Protein AF-A0A2M9MAT4-F1 (afdb_monomer_lite)

pLDDT: mean 70.58, std 19.76, range [28.08, 92.56]

Secondary structure (DSSP, 8-state):
-EEEEHHHHHHHHHTSSS---SEEETTEEEE---TTHHHHSHHHHHTTTTTEEE--S------TT--TTSSSS------TT-STTSS--TTHHHHHHHHHHHHH-PPPEEPSSSSSEE-TTTEEEEEE--SSTTS--EEEEEEGGGSTTTTTS-----------

Radius of gyration: 21.12 Å; chains: 1; bounding box: 50×42×73 Å

Foldseek 3Di:
DKKAFPQLVVLLCVVVPQPDFPADDVGMTHAAADQCLCVVCVVLCLQCVVGMDDDRDPPPDPRVVVDPDDDPDDPPCPDPPVPDPRRDDSCVSVSSQVSCCVPPRHTFDQAPQDRHTHDPVQWDWDWADDPDPPDDTDTGIHGPCRDPVNPPDPDPDDDDDDDD

Structure (mmCIF, N/CA/C/O backbone):
data_AF-A0A2M9MAT4-F1
#
_entry.id   AF-A0A2M9MAT4-F1
#
loop_
_atom_site.group_PDB
_atom_site.id
_atom_site.type_symbol
_atom_site.label_atom_id
_atom_site.label_alt_id
_atom_site.label_comp_id
_atom_site.label_asym_id
_atom_site.label_entity_id
_atom_site.label_seq_id
_atom_site.pdbx_PDB_ins_code
_atom_site.Cartn_x
_atom_site.Cartn_y
_atom_site.Cartn_z
_atom_site.occupancy
_atom_site.B_iso_or_equiv
_atom_site.auth_seq_id
_atom_site.auth_comp_id
_atom_site.auth_asym_id
_atom_site.auth_atom_id
_atom_site.pdbx_PDB_model_num
ATOM 1 N N . MET A 1 1 ? -4.628 -9.342 9.290 1.00 80.56 1 MET A N 1
ATOM 2 C CA . MET A 1 1 ? -4.736 -8.029 9.959 1.00 80.56 1 MET A CA 1
ATOM 3 C C . MET A 1 1 ? -3.640 -7.124 9.430 1.00 80.56 1 MET A C 1
ATOM 5 O O . MET A 1 1 ? -2.573 -7.628 9.101 1.00 80.56 1 MET A O 1
ATOM 9 N N . VAL A 1 2 ? -3.905 -5.828 9.325 1.00 84.38 2 VAL A N 1
ATOM 10 C CA . VAL A 1 2 ? -2.958 -4.805 8.871 1.00 84.38 2 VAL A CA 1
ATOM 11 C C . VAL A 1 2 ? -2.636 -3.902 10.045 1.00 84.38 2 VAL A C 1
ATOM 13 O O . VAL A 1 2 ? -3.549 -3.437 10.714 1.00 84.38 2 VAL A O 1
ATOM 16 N N . GLN A 1 3 ? -1.357 -3.671 10.284 1.00 87.94 3 GLN A N 1
ATOM 17 C CA . GLN A 1 3 ? -0.840 -2.723 11.257 1.00 87.94 3 GLN A CA 1
ATOM 18 C C . GLN A 1 3 ? -0.298 -1.499 10.517 1.00 87.94 3 GLN A C 1
ATOM 20 O O . GLN A 1 3 ? 0.415 -1.654 9.520 1.00 87.94 3 GLN A O 1
ATOM 25 N N . VAL A 1 4 ? -0.629 -0.308 11.008 1.00 89.31 4 VAL A N 1
ATOM 26 C CA . VAL A 1 4 ? -0.294 0.976 10.381 1.00 89.31 4 VAL A CA 1
ATOM 27 C C . VAL A 1 4 ? 0.040 2.009 11.464 1.00 89.31 4 VAL A C 1
ATOM 29 O O . VAL A 1 4 ? -0.542 1.961 12.547 1.00 89.31 4 VAL A O 1
ATOM 32 N N . GLU A 1 5 ? 0.963 2.932 11.183 1.00 90.69 5 GLU A N 1
ATOM 33 C CA . GLU A 1 5 ? 1.253 4.083 12.056 1.00 90.69 5 GLU A CA 1
ATOM 34 C C . GLU A 1 5 ? 0.018 4.985 12.235 1.00 90.69 5 GLU A C 1
ATOM 36 O O . GLU A 1 5 ? -0.850 5.054 11.357 1.00 90.69 5 GLU A O 1
ATOM 41 N N . ASP A 1 6 ? -0.066 5.661 13.385 1.00 88.50 6 ASP A N 1
ATOM 42 C CA . ASP A 1 6 ? -1.252 6.432 13.779 1.00 88.50 6 ASP A CA 1
ATOM 43 C C . ASP A 1 6 ? -1.620 7.536 12.785 1.00 88.50 6 ASP A C 1
ATOM 45 O O . ASP A 1 6 ? -2.795 7.688 12.472 1.00 88.50 6 ASP A O 1
ATOM 49 N N . ASP A 1 7 ? -0.655 8.268 12.236 1.00 91.69 7 ASP A N 1
ATOM 50 C CA . ASP A 1 7 ? -0.930 9.391 11.335 1.00 91.69 7 ASP A CA 1
ATOM 51 C C . ASP A 1 7 ? -1.481 8.935 9.973 1.00 91.69 7 ASP A C 1
ATOM 53 O O . ASP A 1 7 ? -2.437 9.515 9.455 1.00 91.69 7 ASP A O 1
ATOM 57 N N . ILE A 1 8 ? -0.950 7.840 9.421 1.00 89.88 8 ILE A N 1
ATOM 58 C CA . ILE A 1 8 ? -1.503 7.197 8.222 1.00 89.88 8 ILE A CA 1
ATOM 59 C C . ILE A 1 8 ? -2.909 6.678 8.511 1.00 89.88 8 ILE A C 1
ATOM 61 O O . ILE A 1 8 ? -3.800 6.816 7.671 1.00 89.88 8 ILE A O 1
ATOM 65 N N . ALA A 1 9 ? -3.127 6.101 9.692 1.00 86.50 9 ALA A N 1
ATOM 66 C CA . ALA A 1 9 ? -4.440 5.623 10.080 1.00 86.50 9 ALA A CA 1
ATOM 67 C C . ALA A 1 9 ? -5.436 6.777 10.297 1.00 86.50 9 ALA A C 1
ATOM 69 O O . ALA A 1 9 ? -6.596 6.642 9.935 1.00 86.50 9 ALA A O 1
ATOM 70 N N . GLU A 1 10 ? -5.022 7.915 10.850 1.00 88.62 10 GLU A N 1
ATOM 71 C CA . GLU A 1 10 ? -5.861 9.112 10.993 1.00 88.62 10 GLU A CA 1
ATOM 72 C C . GLU A 1 10 ? -6.253 9.700 9.651 1.00 88.62 10 GLU A C 1
ATOM 74 O O . GLU A 1 10 ? -7.431 9.975 9.428 1.00 88.62 10 GLU A O 1
ATOM 79 N N . HIS A 1 11 ? -5.290 9.821 8.739 1.00 89.62 11 HIS A N 1
ATOM 80 C CA . HIS A 1 11 ? -5.570 10.268 7.385 1.00 89.62 11 HIS A CA 1
ATOM 81 C C . HIS A 1 11 ? -6.535 9.312 6.673 1.00 89.62 11 HIS A C 1
ATOM 83 O O . HIS A 1 11 ? -7.485 9.767 6.044 1.00 89.62 11 HIS A O 1
ATOM 89 N N . LEU A 1 12 ? -6.346 7.995 6.817 1.00 86.56 12 LEU A N 1
ATOM 90 C CA . LEU A 1 12 ? -7.259 6.991 6.268 1.00 86.56 12 LEU A CA 1
ATOM 91 C C . LEU A 1 12 ? -8.688 7.163 6.802 1.00 86.56 12 LEU A C 1
ATOM 93 O O . LEU A 1 12 ? -9.632 7.176 6.019 1.00 86.56 12 LEU A O 1
ATOM 97 N N . LEU A 1 13 ? -8.853 7.317 8.119 1.00 82.50 13 LEU A N 1
ATOM 98 C CA . LEU A 1 13 ? -10.174 7.493 8.731 1.00 82.50 13 LEU A CA 1
ATOM 99 C C . LEU A 1 13 ? -10.839 8.814 8.317 1.00 82.50 13 LEU A C 1
ATOM 101 O O . LEU A 1 13 ? -12.062 8.885 8.219 1.00 82.50 13 LEU A O 1
ATOM 105 N N . ALA A 1 14 ? -10.047 9.852 8.040 1.00 84.56 14 ALA A N 1
ATOM 106 C CA . ALA A 1 14 ? -10.552 11.134 7.559 1.00 84.56 14 ALA A CA 1
ATOM 107 C C . ALA A 1 14 ? -11.102 11.074 6.120 1.00 84.56 14 ALA A C 1
ATOM 109 O O . ALA A 1 14 ? -11.902 11.934 5.753 1.00 84.56 14 ALA A O 1
ATOM 110 N N . LEU A 1 15 ? -10.719 10.071 5.314 1.00 79.62 15 LEU A N 1
ATOM 111 C CA . LEU A 1 15 ? -11.259 9.875 3.960 1.00 79.62 15 LEU A CA 1
ATOM 112 C C . LEU A 1 15 ? -12.721 9.390 3.966 1.00 79.62 15 LEU A C 1
ATOM 114 O O . LEU A 1 15 ? -13.414 9.560 2.969 1.00 79.62 15 LEU A O 1
ATOM 118 N N . GLY A 1 16 ? -13.209 8.846 5.085 1.00 66.19 16 GLY A N 1
ATOM 119 C CA . GLY A 1 16 ? -14.625 8.525 5.301 1.00 66.19 16 GLY A CA 1
ATOM 120 C C . GLY A 1 16 ? -15.086 7.149 4.808 1.00 66.19 16 GLY A C 1
ATOM 121 O O . GLY A 1 16 ? -16.126 6.683 5.269 1.00 66.19 16 GLY A O 1
ATOM 122 N N . ASP A 1 17 ? -14.312 6.476 3.953 1.00 67.75 17 ASP A N 1
ATOM 123 C CA . ASP A 1 17 ? -14.636 5.126 3.465 1.00 67.75 17 ASP A CA 1
ATOM 124 C C . ASP A 1 17 ? -14.345 4.042 4.528 1.00 67.75 17 ASP A C 1
ATOM 126 O O . ASP A 1 17 ? -15.140 3.124 4.734 1.00 67.75 17 ASP A O 1
ATOM 130 N N . VAL A 1 18 ? -13.280 4.218 5.324 1.00 66.81 18 VAL A N 1
ATOM 131 C CA . VAL A 1 18 ? -12.994 3.399 6.516 1.00 66.81 18 VAL A CA 1
ATOM 132 C C . VAL A 1 18 ? -13.406 4.161 7.766 1.00 66.81 18 VAL A C 1
ATOM 134 O O . VAL A 1 18 ? -12.804 5.166 8.127 1.00 66.81 18 VAL A O 1
ATOM 137 N N . THR A 1 19 ? -14.419 3.663 8.472 1.00 59.06 19 THR A N 1
ATOM 138 C CA . THR A 1 19 ? -15.055 4.425 9.559 1.00 59.06 19 THR A CA 1
ATOM 139 C C . THR A 1 19 ? -14.371 4.287 10.920 1.00 59.06 19 THR A C 1
ATOM 141 O O . THR A 1 19 ? -14.618 5.093 11.813 1.00 59.06 19 THR A O 1
ATOM 144 N N . SER A 1 20 ? -13.544 3.257 11.129 1.00 66.31 20 SER A N 1
ATOM 145 C CA . SER A 1 20 ? -12.830 3.046 12.399 1.00 66.31 20 SER A CA 1
ATOM 146 C C . SER A 1 20 ? -11.716 2.008 12.280 1.00 66.31 20 SER A C 1
ATOM 148 O O . SER A 1 20 ? -11.871 1.012 11.574 1.00 66.31 20 SER A O 1
ATOM 150 N N . ALA A 1 21 ? -10.640 2.179 13.052 1.00 68.25 21 ALA A N 1
ATOM 151 C CA . ALA A 1 21 ? -9.703 1.092 13.325 1.00 68.25 21 ALA A CA 1
ATOM 152 C C . ALA A 1 21 ? -10.340 0.045 14.254 1.00 68.25 21 ALA A C 1
ATOM 154 O O . ALA A 1 21 ? -11.142 0.385 15.124 1.00 68.25 21 ALA A O 1
ATOM 155 N N . HIS A 1 22 ? -9.964 -1.224 14.095 1.00 72.44 22 HIS A N 1
ATOM 156 C CA . HIS A 1 22 ? -10.477 -2.320 14.926 1.00 72.44 22 HIS A CA 1
ATOM 157 C C . HIS A 1 22 ? -9.765 -2.406 16.273 1.00 72.44 22 HIS A C 1
ATOM 159 O O . HIS A 1 22 ? -10.378 -2.789 17.265 1.00 72.44 22 HIS A O 1
ATOM 165 N N . ILE A 1 23 ? -8.473 -2.069 16.305 1.00 73.62 23 ILE A N 1
ATOM 166 C CA . ILE A 1 23 ? -7.666 -1.987 17.527 1.00 73.62 23 ILE A CA 1
ATOM 167 C C . ILE A 1 23 ? -6.813 -0.722 17.437 1.00 73.62 23 ILE A C 1
ATOM 169 O O . ILE A 1 23 ? -6.196 -0.463 16.403 1.00 73.62 23 ILE A O 1
ATOM 173 N N . ALA A 1 24 ? -6.748 0.039 18.525 1.00 73.38 24 ALA A N 1
ATOM 174 C CA . ALA A 1 24 ? -5.832 1.161 18.679 1.00 73.38 24 ALA A CA 1
ATOM 175 C C . ALA A 1 24 ? -4.841 0.849 19.806 1.00 73.38 24 ALA A C 1
ATOM 177 O O . ALA A 1 24 ? -5.241 0.455 20.901 1.00 73.38 24 ALA A O 1
ATOM 178 N N . ALA A 1 25 ? -3.553 1.006 19.523 1.00 74.00 25 ALA A N 1
ATOM 179 C CA . ALA A 1 25 ? -2.470 0.977 20.495 1.00 74.00 25 ALA A CA 1
ATOM 180 C C . ALA A 1 25 ? -1.699 2.306 20.401 1.00 74.00 25 ALA A C 1
ATOM 182 O O . ALA A 1 25 ? -1.806 2.993 19.386 1.00 74.00 25 ALA A O 1
ATOM 183 N N . PRO A 1 26 ? -0.915 2.694 21.420 1.00 77.69 26 PRO A N 1
ATOM 184 C CA . PRO A 1 26 ? -0.131 3.924 21.347 1.00 77.69 26 PRO A CA 1
ATOM 185 C C . PRO A 1 26 ? 0.784 3.942 20.110 1.00 77.69 26 PRO A C 1
ATOM 187 O O . PRO A 1 26 ? 1.665 3.091 19.985 1.00 77.69 26 PRO A O 1
ATOM 190 N N . GLY A 1 27 ? 0.572 4.895 19.197 1.00 79.56 27 GLY A N 1
ATOM 191 C CA . GLY A 1 27 ? 1.378 5.080 17.989 1.00 79.56 27 GLY A CA 1
ATOM 192 C C . GLY A 1 27 ? 1.028 4.148 16.826 1.00 79.56 27 GLY A C 1
ATOM 193 O O . GLY A 1 27 ? 1.735 4.143 15.817 1.00 79.56 27 GLY A O 1
ATOM 194 N N . THR A 1 28 ? 0.004 3.299 16.939 1.00 84.25 28 THR A N 1
ATOM 195 C CA . THR A 1 28 ? -0.294 2.280 15.925 1.00 84.25 28 THR A CA 1
ATOM 196 C C . THR A 1 28 ? -1.757 1.854 15.941 1.00 84.25 28 THR A C 1
ATOM 198 O O . THR A 1 28 ? -2.321 1.517 16.984 1.00 84.25 28 THR A O 1
ATOM 201 N N . ARG A 1 29 ? -2.343 1.703 14.752 1.00 83.81 29 ARG A N 1
ATOM 202 C CA . ARG A 1 29 ? -3.685 1.140 14.575 1.00 83.81 29 ARG A CA 1
ATOM 203 C C . ARG A 1 29 ? -3.657 -0.171 13.817 1.00 83.81 29 ARG A C 1
ATOM 205 O O . ARG A 1 29 ? -2.792 -0.416 12.974 1.00 83.81 29 ARG A O 1
ATOM 212 N N . TYR A 1 30 ? -4.648 -1.004 14.108 1.00 81.44 30 TYR A N 1
ATOM 213 C CA . TYR A 1 30 ? -4.838 -2.280 13.447 1.00 81.44 30 TYR A CA 1
ATOM 214 C C . TYR A 1 30 ? -6.204 -2.349 12.782 1.00 81.44 30 TYR A C 1
ATOM 216 O O . TYR A 1 30 ? -7.236 -2.060 13.393 1.00 81.44 30 TYR A O 1
ATOM 224 N N . PHE A 1 31 ? -6.187 -2.810 11.537 1.00 79.81 31 PHE A N 1
ATOM 225 C CA . PHE A 1 31 ? -7.365 -3.086 10.735 1.00 79.81 31 PHE A CA 1
ATOM 226 C C . PHE A 1 31 ? -7.471 -4.593 10.506 1.00 79.81 31 PHE A C 1
ATOM 228 O O . PHE A 1 31 ? -6.529 -5.257 10.048 1.00 79.81 31 PHE A O 1
ATOM 235 N N . LEU A 1 32 ? -8.612 -5.172 10.857 1.00 76.31 32 LEU A N 1
ATOM 236 C CA . LEU A 1 32 ? -8.885 -6.576 10.603 1.00 76.31 32 LEU A CA 1
ATOM 237 C C . LEU A 1 32 ? -9.219 -6.783 9.127 1.00 76.31 32 LEU A C 1
ATOM 239 O O . LEU A 1 32 ? -9.794 -5.930 8.460 1.00 76.31 32 LEU A O 1
ATOM 243 N N . LEU A 1 33 ? -8.809 -7.944 8.622 1.00 70.62 33 LEU A N 1
ATOM 244 C CA . LEU A 1 33 ? -9.092 -8.385 7.264 1.00 70.62 33 LEU A CA 1
ATOM 245 C C . LEU A 1 33 ? -9.848 -9.699 7.349 1.00 70.62 33 LEU A C 1
ATOM 247 O O . LEU A 1 33 ? -9.490 -10.557 8.163 1.00 70.62 33 LEU A O 1
ATOM 251 N N . THR A 1 34 ? -10.787 -9.920 6.437 1.00 69.56 34 THR A N 1
ATOM 252 C CA . THR A 1 34 ? -11.307 -11.266 6.205 1.00 69.56 34 THR A CA 1
ATOM 253 C C . THR A 1 34 ? -10.185 -12.206 5.762 1.00 69.56 34 THR A C 1
ATOM 255 O O . THR A 1 34 ? -9.207 -11.832 5.096 1.00 69.56 34 THR A O 1
ATOM 258 N N . ARG A 1 35 ? -10.304 -13.470 6.178 1.00 67.50 35 ARG A N 1
ATOM 259 C CA . ARG A 1 35 ? -9.311 -14.501 5.880 1.00 67.50 35 ARG A CA 1
ATOM 260 C C . ARG A 1 35 ? -9.148 -14.635 4.365 1.00 67.50 35 ARG A C 1
ATOM 262 O O . ARG A 1 35 ? -10.113 -14.846 3.644 1.00 6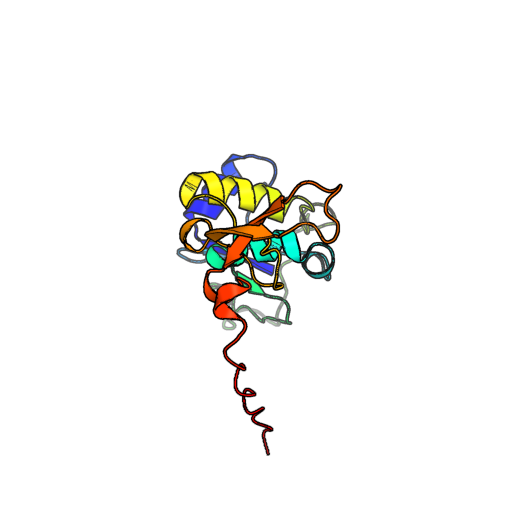7.50 35 ARG A O 1
ATOM 269 N N . GLY A 1 36 ? -7.907 -14.555 3.892 1.00 68.00 36 GLY A N 1
ATOM 270 C CA . GLY A 1 36 ? -7.578 -14.735 2.477 1.00 68.00 36 GLY A CA 1
ATOM 271 C C . GLY A 1 36 ? -7.596 -13.461 1.629 1.00 68.00 36 GLY A C 1
ATOM 272 O O . GLY A 1 36 ? -6.985 -13.481 0.565 1.00 68.00 36 GLY A O 1
ATOM 273 N N . THR A 1 37 ? -8.149 -12.338 2.099 1.00 73.00 37 THR A N 1
ATOM 274 C CA . THR A 1 37 ? -8.174 -11.067 1.340 1.00 73.00 37 THR A CA 1
ATOM 275 C C . THR A 1 37 ? -6.783 -10.614 0.921 1.00 73.00 37 THR A C 1
ATOM 277 O O . THR A 1 37 ? -6.550 -10.249 -0.232 1.00 73.00 37 THR A O 1
ATOM 280 N N . ALA A 1 38 ? -5.808 -10.736 1.824 1.00 73.75 38 ALA A N 1
ATOM 281 C CA . ALA A 1 38 ? -4.434 -10.396 1.486 1.00 73.75 38 ALA A CA 1
ATOM 282 C C . ALA A 1 38 ? -3.812 -11.306 0.419 1.00 73.75 38 ALA A C 1
ATOM 284 O O . ALA A 1 38 ? -3.008 -10.853 -0.392 1.00 73.75 38 ALA A O 1
ATOM 285 N N . ARG A 1 39 ? -4.239 -12.572 0.365 1.00 77.81 39 ARG A N 1
ATOM 286 C CA . ARG A 1 39 ? -3.798 -13.532 -0.654 1.00 77.81 39 ARG A CA 1
ATOM 287 C C . ARG A 1 39 ? -4.469 -13.302 -2.008 1.00 77.81 39 ARG A C 1
ATOM 289 O O . ARG A 1 39 ? -3.887 -13.662 -3.021 1.00 77.81 39 ARG A O 1
ATOM 296 N N . GLN A 1 40 ? -5.667 -12.715 -2.036 1.00 78.62 40 GLN A N 1
ATOM 297 C CA . GLN A 1 40 ? -6.386 -12.399 -3.277 1.00 78.62 40 GLN A CA 1
ATOM 298 C C . GLN A 1 40 ? -5.809 -11.173 -3.997 1.00 78.62 40 GLN A C 1
ATOM 300 O O . GLN A 1 40 ? -5.845 -11.110 -5.223 1.00 78.62 40 GLN A O 1
ATOM 305 N N . ARG A 1 41 ? -5.253 -10.204 -3.255 1.00 78.81 41 ARG A N 1
ATOM 306 C CA . ARG A 1 41 ? -4.660 -8.973 -3.813 1.00 78.81 41 ARG A CA 1
ATOM 307 C C . ARG A 1 41 ? -3.200 -8.777 -3.366 1.00 78.81 41 ARG A C 1
ATOM 309 O O . ARG A 1 41 ? -2.883 -7.724 -2.819 1.00 78.81 41 ARG A O 1
ATOM 316 N N . PRO A 1 42 ? -2.289 -9.740 -3.604 1.00 83.50 42 PRO A N 1
ATOM 317 C CA . PRO A 1 42 ? -0.942 -9.726 -3.022 1.00 83.50 42 PRO A CA 1
ATOM 318 C C . PRO A 1 42 ? -0.157 -8.460 -3.392 1.00 83.50 42 PRO A C 1
ATOM 320 O O . PRO A 1 42 ? 0.408 -7.799 -2.527 1.00 83.50 42 PRO A O 1
ATOM 323 N N . TRP A 1 43 ? -0.236 -8.037 -4.656 1.00 88.50 43 TRP A N 1
ATOM 324 C CA . TRP A 1 43 ? 0.466 -6.844 -5.134 1.00 88.50 43 TRP A CA 1
ATOM 325 C C . TRP A 1 43 ? -0.011 -5.534 -4.496 1.00 88.50 43 TRP A C 1
ATOM 327 O O . TRP A 1 43 ? 0.775 -4.604 -4.330 1.00 88.50 43 TRP A O 1
ATOM 337 N N . ALA A 1 44 ? -1.296 -5.442 -4.147 1.00 86.75 44 ALA A N 1
ATOM 338 C CA . ALA A 1 44 ? -1.837 -4.240 -3.523 1.00 86.75 44 ALA A CA 1
ATOM 339 C C . ALA A 1 44 ? -1.233 -4.014 -2.126 1.00 86.75 44 ALA A C 1
ATOM 341 O O . ALA A 1 44 ? -1.061 -2.874 -1.718 1.00 86.75 44 ALA A O 1
ATOM 342 N N . TRP A 1 45 ? -0.837 -5.090 -1.443 1.00 88.12 45 TRP A N 1
ATOM 343 C CA . TRP A 1 45 ? -0.136 -5.031 -0.160 1.00 88.12 45 TRP A CA 1
ATOM 344 C C . TRP A 1 45 ? 1.372 -4.860 -0.328 1.00 88.12 45 TRP A C 1
ATOM 346 O O . TRP A 1 45 ? 1.979 -4.030 0.342 1.00 88.12 45 TRP A O 1
ATOM 356 N N . GLU A 1 46 ? 1.980 -5.601 -1.257 1.00 89.50 46 GLU A N 1
ATOM 357 C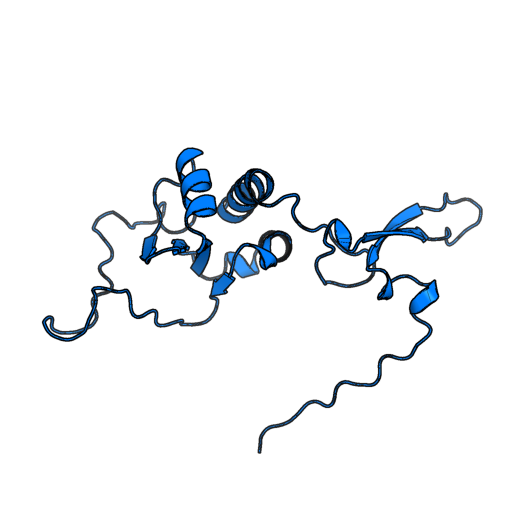 CA . GLU A 1 46 ? 3.419 -5.522 -1.543 1.00 89.50 46 GLU A CA 1
ATOM 358 C C . GLU A 1 46 ? 3.861 -4.101 -1.911 1.00 89.50 46 GLU A C 1
ATOM 360 O O . GLU A 1 46 ? 4.924 -3.649 -1.493 1.00 89.50 46 GLU A O 1
ATOM 365 N N . ARG A 1 47 ? 3.036 -3.355 -2.652 1.00 90.69 47 ARG A N 1
ATOM 366 C CA . ARG A 1 47 ? 3.399 -2.004 -3.100 1.00 90.69 47 ARG A CA 1
ATOM 367 C C . ARG A 1 47 ? 3.422 -0.934 -2.000 1.00 90.69 47 ARG A C 1
ATOM 369 O O . ARG A 1 47 ? 3.972 0.139 -2.231 1.00 90.69 47 ARG A O 1
ATOM 376 N N . ILE A 1 48 ? 2.823 -1.208 -0.841 1.00 90.62 48 ILE A N 1
ATOM 377 C CA . ILE A 1 48 ? 2.816 -0.331 0.344 1.00 90.62 48 ILE A CA 1
ATOM 378 C C . ILE A 1 48 ? 3.550 -0.968 1.532 1.00 90.62 48 ILE A C 1
ATOM 380 O O . ILE A 1 48 ? 3.485 -0.457 2.645 1.00 90.62 48 ILE A O 1
ATOM 384 N N . SER A 1 49 ? 4.279 -2.067 1.317 1.00 90.81 49 SER A N 1
ATOM 385 C CA . SER A 1 49 ? 4.813 -2.913 2.393 1.00 90.81 49 SER A CA 1
ATOM 386 C C . SER A 1 49 ? 5.870 -2.254 3.286 1.00 90.81 49 SER A C 1
ATOM 388 O O . SER A 1 49 ? 6.252 -2.837 4.293 1.00 90.81 49 SER A O 1
ATOM 390 N N . ARG A 1 50 ? 6.389 -1.075 2.923 1.00 91.06 50 ARG A N 1
ATOM 391 C CA . ARG A 1 50 ? 7.261 -0.277 3.803 1.00 91.06 50 ARG A CA 1
ATOM 392 C C . ARG A 1 50 ? 6.495 0.552 4.830 1.00 91.06 50 ARG A C 1
ATOM 394 O O . ARG A 1 50 ? 7.092 0.978 5.807 1.00 91.06 50 ARG A O 1
ATOM 401 N N . TYR A 1 51 ? 5.213 0.799 4.589 1.00 89.00 51 TYR A N 1
ATOM 402 C CA . TYR A 1 51 ? 4.381 1.677 5.413 1.00 89.00 51 TYR A CA 1
ATOM 403 C C . TYR A 1 51 ? 3.367 0.906 6.258 1.00 89.00 51 TYR A C 1
ATOM 405 O O . TYR A 1 51 ? 2.763 1.466 7.167 1.00 89.00 51 TYR A O 1
ATOM 413 N N . VAL A 1 52 ? 3.151 -0.373 5.946 1.00 88.75 52 VAL A N 1
ATOM 414 C CA . VAL A 1 52 ? 2.186 -1.227 6.637 1.00 88.75 52 VAL A CA 1
ATOM 415 C C . VAL A 1 52 ? 2.804 -2.583 6.933 1.00 88.75 52 VAL A C 1
ATOM 417 O O . VAL A 1 52 ? 3.576 -3.114 6.134 1.00 88.75 52 VAL A O 1
ATOM 420 N N . THR A 1 53 ? 2.416 -3.181 8.056 1.00 88.00 53 THR A N 1
ATOM 421 C CA . THR A 1 53 ? 2.800 -4.554 8.403 1.00 88.00 53 THR A CA 1
ATOM 422 C C . THR A 1 53 ? 1.583 -5.464 8.319 1.00 88.00 53 THR A C 1
ATOM 424 O O . THR A 1 53 ? 0.565 -5.237 8.973 1.00 88.00 53 THR A O 1
ATOM 427 N N . LEU A 1 54 ? 1.674 -6.510 7.498 1.00 84.44 54 LEU A N 1
ATOM 428 C CA . LEU A 1 54 ? 0.605 -7.485 7.328 1.00 84.44 54 LEU A CA 1
ATOM 429 C C . LEU A 1 54 ? 0.848 -8.712 8.213 1.00 84.44 54 LEU A C 1
ATOM 431 O O . LEU A 1 54 ? 1.801 -9.462 8.020 1.00 84.44 54 LEU A O 1
ATOM 435 N N . HIS A 1 55 ? -0.085 -8.967 9.123 1.00 79.94 55 HIS A N 1
ATOM 436 C CA . HIS A 1 55 ? -0.108 -10.139 9.994 1.00 79.94 55 HIS A CA 1
ATOM 437 C C . HIS A 1 55 ? -1.038 -11.204 9.396 1.00 79.94 55 HIS A C 1
ATOM 439 O O . HIS A 1 55 ? -2.259 -11.002 9.328 1.00 79.94 55 HIS A O 1
ATOM 445 N N . THR A 1 56 ? -0.461 -12.307 8.899 1.00 67.31 56 THR A N 1
ATOM 446 C CA . THR A 1 56 ? -1.174 -13.369 8.150 1.00 67.31 56 THR A CA 1
ATOM 447 C C . THR A 1 56 ? -1.319 -14.706 8.878 1.00 67.31 56 THR A C 1
ATOM 449 O O . THR A 1 56 ? -2.048 -15.568 8.386 1.00 67.31 56 THR A O 1
ATOM 452 N N . ALA A 1 57 ? -0.601 -14.910 9.982 1.00 57.16 57 ALA A N 1
ATOM 453 C CA . ALA A 1 57 ? -0.754 -16.076 10.854 1.00 57.16 57 ALA A CA 1
ATOM 454 C C . ALA A 1 57 ? -1.767 -15.769 11.970 1.00 57.16 57 ALA A C 1
ATOM 456 O O . ALA A 1 57 ? -2.213 -14.624 12.081 1.00 57.16 57 ALA A O 1
ATOM 457 N N . ASP A 1 58 ? -2.108 -16.771 12.788 1.00 54.28 58 ASP A N 1
ATOM 458 C CA . ASP A 1 58 ? -2.862 -16.608 14.038 1.00 54.28 58 ASP A CA 1
ATOM 459 C C . ASP A 1 58 ? -2.019 -15.789 15.034 1.00 54.28 58 ASP A C 1
ATOM 461 O O . ASP A 1 58 ? -1.447 -16.296 15.995 1.00 54.28 58 ASP A O 1
ATOM 465 N N . CYS A 1 59 ? -1.847 -14.503 14.740 1.00 46.38 59 CYS A N 1
ATOM 466 C CA . CYS A 1 59 ? -1.176 -13.556 15.602 1.00 46.38 59 CYS A CA 1
ATOM 467 C C . CYS A 1 59 ? -2.111 -13.285 16.773 1.00 46.38 59 CYS A C 1
ATOM 469 O O . CYS A 1 59 ? -3.060 -12.509 16.663 1.00 46.38 59 CYS A O 1
ATOM 471 N N . THR A 1 60 ? -1.836 -13.936 17.897 1.00 48.31 60 THR A N 1
ATOM 472 C CA . THR A 1 60 ? -2.412 -13.573 19.185 1.00 48.31 60 THR A CA 1
ATOM 473 C C . THR A 1 60 ? -1.837 -12.213 19.569 1.00 48.31 60 THR A C 1
ATOM 475 O O . THR A 1 60 ? -0.742 -12.125 20.119 1.00 48.31 60 THR A O 1
ATOM 478 N N . LEU A 1 61 ? -2.532 -11.129 19.227 1.00 51.91 61 LEU A N 1
ATOM 479 C CA . LEU A 1 61 ? -2.223 -9.837 19.822 1.00 51.91 61 LEU A CA 1
ATOM 480 C C . LEU A 1 61 ? -2.789 -9.819 21.234 1.00 51.91 61 LEU A C 1
ATOM 482 O O . LEU A 1 61 ? -3.996 -9.952 21.432 1.00 51.91 61 LEU A O 1
ATOM 486 N N . THR A 1 62 ? -1.917 -9.616 22.213 1.00 44.34 62 THR A N 1
ATOM 487 C CA . THR A 1 62 ? -2.333 -9.139 23.527 1.00 44.34 62 THR A CA 1
ATOM 488 C C . THR A 1 62 ? -2.755 -7.686 23.335 1.00 44.34 62 THR A C 1
ATOM 490 O O . THR A 1 62 ? -1.909 -6.808 23.179 1.00 44.34 62 THR A O 1
ATOM 493 N N . VAL A 1 63 ? -4.058 -7.432 23.238 1.00 44.56 63 VAL A N 1
ATOM 494 C CA . VAL A 1 63 ? -4.575 -6.066 23.132 1.00 44.56 63 VAL A CA 1
ATOM 495 C C . VAL A 1 63 ? -4.311 -5.372 24.477 1.00 44.56 63 VAL A C 1
ATOM 497 O O . VAL A 1 63 ? -4.708 -5.903 25.517 1.00 44.56 63 VAL A O 1
ATOM 500 N N . PRO A 1 64 ? -3.621 -4.219 24.518 1.00 38.56 64 PRO A N 1
ATOM 501 C CA . PRO A 1 64 ? -3.448 -3.474 25.763 1.00 38.56 64 PRO A CA 1
ATOM 502 C C . PRO A 1 64 ? -4.821 -3.186 26.393 1.00 38.56 64 PRO A C 1
ATOM 504 O O . PRO A 1 64 ? -5.707 -2.660 25.724 1.00 38.56 64 PRO A O 1
ATOM 507 N N . GLY A 1 65 ? -5.024 -3.586 27.653 1.00 36.75 65 GLY A N 1
ATOM 508 C CA . GLY A 1 65 ? -6.326 -3.506 28.335 1.00 36.75 65 GLY A CA 1
ATOM 509 C C . GLY A 1 65 ? -7.180 -4.784 28.308 1.00 36.75 65 GLY A C 1
ATOM 510 O O . GLY A 1 65 ? -8.171 -4.852 29.028 1.00 36.75 65 GLY A O 1
ATOM 511 N N . THR A 1 66 ? -6.784 -5.835 27.577 1.00 36.84 66 THR A N 1
ATOM 512 C CA . THR A 1 66 ? -7.363 -7.192 27.709 1.00 36.84 66 THR A CA 1
ATOM 513 C C . THR A 1 66 ? -6.550 -8.068 28.663 1.00 36.84 66 THR A C 1
ATOM 515 O O . THR A 1 66 ? -6.508 -9.294 28.526 1.00 36.84 66 THR A O 1
ATOM 518 N N . GLU A 1 67 ? -5.827 -7.442 29.594 1.00 37.94 67 GLU A N 1
ATOM 519 C CA . GLU A 1 67 ? -4.974 -8.150 30.537 1.00 37.94 67 GLU A CA 1
ATOM 520 C C . GLU A 1 67 ? -5.808 -9.047 31.453 1.00 37.94 67 GLU A C 1
ATOM 522 O O . GLU A 1 67 ? -6.839 -8.678 32.012 1.00 37.94 67 GLU A O 1
ATOM 527 N N . ARG A 1 68 ? -5.321 -10.278 31.567 1.00 38.16 68 ARG A N 1
ATOM 528 C CA . ARG A 1 68 ? -5.982 -11.510 32.009 1.00 38.16 68 ARG A CA 1
ATOM 529 C C . ARG A 1 68 ? -6.441 -11.526 33.481 1.00 38.16 68 ARG A C 1
ATOM 531 O O . ARG A 1 68 ? -6.791 -12.588 33.984 1.00 38.16 68 ARG A O 1
ATOM 538 N N . ILE A 1 69 ? -6.391 -10.398 34.189 1.00 36.50 69 ILE A N 1
ATOM 539 C CA . ILE A 1 69 ? -6.416 -10.346 35.661 1.00 36.50 69 ILE A CA 1
ATOM 540 C C . ILE A 1 69 ? -7.842 -10.197 36.235 1.00 36.50 69 ILE A C 1
ATOM 542 O O . ILE A 1 69 ? -8.026 -10.389 37.432 1.00 36.50 69 ILE A O 1
ATOM 546 N N . ALA A 1 70 ? -8.884 -9.959 35.423 1.00 34.72 70 ALA A N 1
ATOM 547 C CA . ALA A 1 70 ? -10.238 -9.748 35.969 1.00 34.72 70 ALA A CA 1
ATOM 548 C C . ALA A 1 70 ? -11.430 -10.336 35.184 1.00 34.72 70 ALA A C 1
ATOM 550 O O . ALA A 1 70 ? -12.567 -9.999 35.507 1.00 34.72 70 ALA A O 1
ATOM 551 N N . ALA A 1 71 ? -11.241 -11.212 34.190 1.00 28.08 71 ALA A N 1
ATOM 552 C CA . ALA A 1 71 ? -12.384 -11.787 33.467 1.00 28.08 71 ALA A CA 1
ATOM 553 C C . ALA A 1 71 ? -12.188 -13.268 33.088 1.00 28.08 71 ALA A C 1
ATOM 555 O O . ALA A 1 71 ? -11.100 -13.653 32.647 1.00 28.08 71 ALA A O 1
ATOM 556 N N . PRO A 1 72 ? -13.225 -14.116 33.244 1.00 30.69 72 PRO A N 1
ATOM 557 C CA . PRO A 1 72 ? -13.156 -15.522 32.882 1.00 30.69 72 PRO A CA 1
ATOM 558 C C . PRO A 1 72 ? -13.122 -15.660 31.355 1.00 30.69 72 PRO A C 1
ATOM 560 O O . PRO A 1 72 ? -14.084 -15.312 30.679 1.00 30.69 72 PRO A O 1
ATOM 563 N N . THR A 1 73 ? -12.039 -16.249 30.836 1.00 28.77 73 THR A N 1
ATOM 564 C CA . THR A 1 73 ? -11.853 -16.740 29.448 1.00 28.77 73 THR A CA 1
ATOM 565 C C . THR A 1 73 ? -11.832 -15.681 28.322 1.00 28.77 73 THR A C 1
ATOM 567 O O . THR A 1 73 ? -12.419 -14.611 28.459 1.00 28.77 73 THR A O 1
ATOM 570 N N . PRO A 1 74 ? -11.104 -15.923 27.206 1.00 38.31 74 PRO A N 1
ATOM 571 C CA . PRO A 1 74 ? -10.869 -14.911 26.182 1.00 38.31 74 PRO A CA 1
ATOM 572 C C . PRO A 1 74 ? -12.106 -14.772 25.297 1.00 38.31 74 PRO A C 1
ATOM 574 O O . PRO A 1 74 ? -12.247 -15.442 24.275 1.00 38.31 74 PRO A O 1
ATOM 577 N N . TYR A 1 75 ? -13.010 -13.882 25.685 1.00 35.09 75 TYR A N 1
ATOM 578 C CA . TYR A 1 75 ? -13.978 -13.345 24.749 1.00 35.09 75 TYR A CA 1
ATOM 579 C C . TYR A 1 75 ? -13.228 -12.372 23.844 1.00 35.09 75 TYR A C 1
ATOM 581 O O . TYR A 1 75 ? -12.813 -11.296 24.272 1.00 35.09 75 TYR A O 1
ATOM 589 N N . TRP A 1 76 ? -13.056 -12.741 22.575 1.00 41.81 76 TRP A N 1
ATOM 590 C CA . TRP A 1 76 ? -13.007 -11.725 21.535 1.00 41.81 76 TRP A CA 1
ATOM 591 C C . TRP A 1 76 ? -14.319 -10.957 21.688 1.00 41.81 76 TRP A C 1
ATOM 593 O O . TRP A 1 76 ? -15.379 -11.491 21.362 1.00 41.81 76 TRP A O 1
ATOM 603 N N . VAL A 1 77 ? -14.280 -9.765 22.286 1.00 37.47 77 VAL A N 1
ATOM 604 C CA . VAL A 1 77 ? -15.433 -8.867 22.280 1.00 37.47 77 VAL A CA 1
ATOM 605 C C . VAL A 1 77 ? -15.612 -8.494 20.820 1.00 37.47 77 VAL A C 1
ATOM 607 O O . VAL A 1 77 ? -14.922 -7.623 20.307 1.00 37.47 77 VAL A O 1
ATOM 610 N N . VAL A 1 78 ? -16.460 -9.244 20.127 1.00 41.81 78 VAL A N 1
ATOM 611 C CA . VAL A 1 78 ? -17.025 -8.860 18.842 1.00 41.81 78 VAL A CA 1
ATOM 612 C C . VAL A 1 78 ? -18.144 -7.902 19.229 1.00 41.81 78 VAL A C 1
ATOM 614 O O . VAL A 1 78 ? -19.162 -8.374 19.739 1.00 41.81 78 VAL A O 1
ATOM 617 N N . PRO A 1 79 ? -17.964 -6.574 19.108 1.00 42.03 79 PRO A N 1
ATOM 618 C CA . PRO A 1 79 ? -19.013 -5.632 19.466 1.00 42.03 79 PRO A CA 1
ATOM 619 C C . PRO A 1 79 ? -20.282 -5.998 18.693 1.00 42.03 79 PRO A C 1
ATOM 621 O O . PRO A 1 79 ? -20.205 -6.318 17.501 1.00 42.03 79 PRO A O 1
ATOM 624 N N . GLU A 1 80 ? -21.442 -5.970 19.353 1.00 37.44 80 GLU A N 1
ATOM 625 C CA . GLU A 1 80 ? -22.737 -6.105 18.682 1.00 37.44 80 GLU A CA 1
ATOM 626 C C . GLU A 1 80 ? -22.781 -5.065 17.554 1.00 37.44 80 GLU A C 1
ATOM 628 O O . GLU A 1 80 ? -22.863 -3.876 17.850 1.00 37.44 80 GLU A O 1
ATOM 633 N N . ARG A 1 81 ? -22.643 -5.523 16.293 1.00 37.84 81 ARG A N 1
ATOM 634 C CA . ARG A 1 81 ? -22.569 -4.799 14.992 1.00 37.84 81 ARG A CA 1
ATOM 635 C C . ARG A 1 81 ? -21.341 -5.133 14.137 1.00 37.84 81 ARG A C 1
ATOM 637 O O . ARG A 1 81 ? -21.310 -4.721 12.989 1.00 37.84 81 ARG A O 1
ATOM 644 N N . TRP A 1 82 ? -20.368 -5.921 14.595 1.00 43.06 82 TRP A N 1
ATOM 645 C CA . TRP A 1 82 ? -19.303 -6.455 13.721 1.00 43.06 82 TRP A CA 1
ATOM 646 C C . TRP A 1 82 ? -19.799 -7.629 12.851 1.00 43.06 82 TRP A C 1
ATOM 648 O O . TRP A 1 82 ? -19.234 -8.721 12.841 1.00 43.06 82 TRP A O 1
ATOM 658 N N . ASN A 1 83 ? -20.890 -7.421 12.113 1.00 38.72 83 ASN A N 1
ATOM 659 C CA . ASN A 1 83 ? -21.372 -8.326 11.076 1.00 38.72 83 ASN A CA 1
ATOM 660 C C . ASN A 1 83 ? -20.876 -7.850 9.701 1.00 38.72 83 ASN A C 1
ATOM 662 O O . ASN A 1 83 ? -20.916 -6.661 9.418 1.00 38.72 83 ASN A O 1
ATOM 666 N N . GLY A 1 84 ? -20.396 -8.792 8.874 1.00 38.41 84 GLY A N 1
ATOM 667 C CA . GLY A 1 84 ? -20.223 -8.738 7.407 1.00 38.41 84 GLY A CA 1
ATOM 668 C C . GLY A 1 84 ? -19.482 -7.551 6.770 1.00 38.41 84 GLY A C 1
ATOM 669 O O . GLY A 1 84 ? -18.489 -7.750 6.078 1.00 38.41 84 GLY A O 1
ATOM 670 N N . SER A 1 85 ? -19.977 -6.337 6.981 1.00 38.38 85 SER A N 1
ATOM 671 C CA . SER A 1 85 ? -19.567 -5.062 6.388 1.00 38.38 85 SER A CA 1
ATOM 672 C C . SER A 1 85 ? -18.412 -4.382 7.132 1.00 38.38 85 SER A C 1
ATOM 674 O O . SER A 1 85 ? -17.641 -3.664 6.513 1.00 38.38 85 SER A O 1
ATOM 676 N N . TYR A 1 86 ? -18.251 -4.625 8.438 1.00 44.50 86 TYR A N 1
ATOM 677 C CA . TYR A 1 86 ? -17.180 -4.011 9.247 1.00 44.50 86 TYR A CA 1
ATOM 678 C C . TYR A 1 86 ? -15.846 -4.769 9.200 1.00 44.50 86 TYR A C 1
ATOM 680 O O . TYR A 1 86 ? -14.843 -4.282 9.711 1.00 44.50 86 TYR A O 1
ATOM 688 N N . LEU A 1 87 ? -15.815 -5.983 8.640 1.00 49.91 87 LEU A N 1
ATOM 689 C CA . LEU A 1 87 ? -14.661 -6.893 8.723 1.00 49.91 87 LEU A CA 1
ATOM 690 C C . LEU A 1 87 ? -13.749 -6.875 7.493 1.00 49.91 87 LEU A C 1
ATOM 692 O O . LEU A 1 87 ? -12.717 -7.549 7.493 1.00 49.91 87 LEU A O 1
ATOM 696 N N . CYS A 1 88 ? -14.104 -6.141 6.442 1.00 51.31 88 CYS A N 1
ATOM 697 C CA . CYS A 1 88 ? -13.233 -5.988 5.290 1.00 51.31 88 CYS A CA 1
ATOM 698 C C . CYS A 1 88 ? -13.723 -4.848 4.408 1.00 51.31 88 CYS A C 1
ATOM 700 O O . CYS A 1 88 ? -14.671 -5.048 3.646 1.00 51.31 88 CYS A O 1
ATOM 702 N N . ASP A 1 89 ? -13.028 -3.712 4.418 1.00 60.31 89 ASP A N 1
ATOM 703 C CA . ASP A 1 89 ? -13.083 -2.898 3.217 1.00 60.31 89 ASP A CA 1
ATOM 704 C C . ASP A 1 89 ? -12.192 -3.564 2.166 1.00 60.31 89 ASP A C 1
ATOM 706 O O . ASP A 1 89 ? -10.978 -3.715 2.329 1.00 60.31 89 ASP A O 1
ATOM 710 N N . LYS A 1 90 ? -12.811 -4.055 1.094 1.00 63.59 90 LYS A N 1
ATOM 711 C CA . LYS A 1 90 ? -12.099 -4.628 -0.059 1.00 63.59 90 LYS A CA 1
ATOM 712 C C . LYS A 1 90 ? -11.160 -3.603 -0.712 1.00 63.59 90 LYS A C 1
ATOM 714 O O . LYS A 1 90 ? -10.245 -4.003 -1.445 1.00 63.59 90 LYS A O 1
ATOM 719 N N . TRP A 1 91 ? -11.389 -2.318 -0.440 1.00 74.38 91 TRP A N 1
ATOM 720 C CA . TRP A 1 91 ? -10.629 -1.175 -0.928 1.00 74.38 91 TRP A CA 1
ATOM 721 C C . TRP A 1 91 ? -9.546 -0.691 0.033 1.00 74.38 91 TRP A C 1
ATOM 723 O O . TRP A 1 91 ? -8.700 0.090 -0.390 1.00 74.38 91 TRP A O 1
ATOM 733 N N . LEU A 1 92 ? -9.456 -1.255 1.244 1.00 79.88 92 LEU A N 1
ATOM 734 C CA . LEU A 1 92 ? -8.445 -0.885 2.238 1.00 79.88 92 LEU A CA 1
ATOM 735 C C . LEU A 1 92 ? -7.001 -0.796 1.689 1.00 79.88 92 LEU A C 1
ATOM 737 O O . LEU A 1 92 ? -6.308 0.161 2.026 1.00 79.88 92 LEU A O 1
ATOM 741 N N . PRO A 1 93 ? -6.498 -1.719 0.834 1.00 82.25 93 PRO A N 1
ATOM 742 C CA . PRO A 1 93 ? -5.171 -1.548 0.237 1.00 82.25 93 PRO A CA 1
ATOM 743 C C . PRO A 1 93 ? -5.038 -0.284 -0.624 1.00 82.25 93 PRO A C 1
ATOM 745 O O . PRO A 1 93 ? -3.976 0.339 -0.658 1.00 82.25 93 PRO A O 1
ATOM 748 N N . ASP A 1 94 ? -6.088 0.066 -1.365 1.00 83.69 94 ASP A N 1
ATOM 749 C CA . ASP A 1 94 ? -6.095 1.209 -2.274 1.00 83.69 94 ASP A CA 1
ATOM 750 C C . ASP A 1 94 ? -6.188 2.518 -1.471 1.00 83.69 94 ASP A C 1
ATOM 752 O O . ASP A 1 94 ? -5.435 3.453 -1.732 1.00 83.69 94 ASP A O 1
ATOM 756 N N . GLU A 1 95 ? -7.002 2.557 -0.419 1.00 86.62 95 GLU A N 1
ATOM 757 C CA . GLU A 1 95 ? -7.134 3.717 0.475 1.00 86.62 95 GLU A CA 1
ATOM 758 C C . GLU A 1 95 ? -5.879 3.944 1.328 1.00 86.62 95 GLU A C 1
ATOM 760 O O . GLU A 1 95 ? -5.418 5.077 1.497 1.00 86.62 95 GLU A O 1
ATOM 765 N N . LEU A 1 96 ? -5.253 2.863 1.809 1.00 86.19 96 LEU A N 1
ATOM 766 C CA . LEU A 1 96 ? -3.929 2.930 2.424 1.00 86.19 96 LEU A CA 1
ATOM 767 C C . LEU A 1 96 ? -2.886 3.405 1.414 1.00 86.19 96 LEU A C 1
ATOM 769 O O . LEU A 1 96 ? -2.009 4.184 1.774 1.00 86.19 96 LEU A O 1
ATOM 773 N N . SER A 1 97 ? -2.977 3.004 0.144 1.00 86.50 97 SER A N 1
ATOM 774 C CA . SER A 1 97 ? -2.088 3.528 -0.902 1.00 86.50 97 SER A CA 1
ATOM 775 C C . SER A 1 97 ? -2.259 5.037 -1.103 1.00 86.50 97 SER A C 1
ATOM 777 O O . SER A 1 97 ? -1.264 5.735 -1.280 1.00 86.50 97 SER A O 1
ATOM 779 N N . VAL A 1 98 ? -3.488 5.557 -1.043 1.00 87.62 98 VAL A N 1
ATOM 780 C CA . VAL A 1 98 ? -3.758 7.005 -1.106 1.00 87.62 98 VAL A CA 1
ATOM 781 C C . VAL A 1 98 ? -3.198 7.723 0.125 1.00 87.62 98 VAL A C 1
ATOM 783 O O . VAL A 1 98 ? -2.494 8.721 -0.012 1.00 87.62 98 VAL A O 1
ATOM 786 N N . SER A 1 99 ? -3.451 7.196 1.323 1.00 88.31 99 SER A N 1
ATOM 787 C CA . SER A 1 99 ? -3.011 7.828 2.575 1.00 88.31 99 SER A CA 1
ATOM 788 C C . SER A 1 99 ? -1.488 7.808 2.734 1.00 88.31 99 SER A C 1
ATOM 790 O O . SER A 1 99 ? -0.876 8.808 3.102 1.00 88.31 99 SER A O 1
ATOM 792 N N . THR A 1 100 ? -0.845 6.693 2.383 1.00 86.88 100 THR A N 1
ATOM 793 C CA . THR A 1 100 ? 0.622 6.584 2.362 1.00 86.88 100 THR A CA 1
ATOM 794 C C . THR A 1 100 ? 1.245 7.512 1.321 1.00 86.88 100 THR A C 1
ATOM 796 O O . THR A 1 100 ? 2.240 8.168 1.627 1.00 86.88 100 THR A O 1
ATOM 799 N N . LEU A 1 101 ? 0.634 7.654 0.137 1.00 87.25 101 LEU A N 1
ATOM 800 C CA . LEU A 1 101 ? 1.063 8.626 -0.872 1.00 87.25 101 LEU A CA 1
ATOM 801 C C . LEU A 1 101 ? 1.045 10.058 -0.332 1.00 87.25 101 LEU A C 1
ATOM 803 O O . LEU A 1 101 ? 2.011 10.788 -0.546 1.00 87.25 101 LEU A O 1
ATOM 807 N N . ALA A 1 102 ? -0.020 10.440 0.373 1.00 87.50 102 ALA A N 1
ATOM 808 C CA . ALA A 1 102 ? -0.166 11.780 0.932 1.00 87.50 102 ALA A CA 1
ATOM 809 C C . ALA A 1 102 ? 0.889 12.101 2.007 1.00 87.50 102 ALA A C 1
ATOM 811 O O . ALA A 1 102 ? 1.360 13.233 2.076 1.00 87.50 102 ALA A O 1
ATOM 812 N N . LEU A 1 103 ? 1.277 11.116 2.826 1.00 89.12 103 LEU A N 1
ATOM 813 C CA . LEU A 1 103 ? 2.092 11.350 4.028 1.00 89.12 103 LEU A CA 1
ATOM 814 C C . LEU A 1 103 ? 3.555 10.907 3.935 1.00 89.12 103 LEU A C 1
ATOM 816 O O . LEU A 1 103 ? 4.395 11.407 4.683 1.00 89.12 103 LEU A O 1
ATOM 820 N N . ARG A 1 104 ? 3.865 9.915 3.099 1.00 90.06 104 ARG A N 1
ATOM 821 C CA . ARG A 1 104 ? 5.184 9.255 3.050 1.00 90.06 104 ARG A CA 1
ATOM 822 C C . ARG A 1 104 ? 5.780 9.184 1.650 1.00 90.06 104 ARG A C 1
ATOM 824 O O . ARG A 1 104 ? 6.979 8.940 1.520 1.00 90.06 104 ARG A O 1
ATOM 831 N N . GLY A 1 105 ? 4.975 9.412 0.616 1.00 86.38 105 GLY A N 1
ATOM 832 C CA . GLY A 1 105 ? 5.416 9.415 -0.773 1.00 86.38 105 GLY A CA 1
ATOM 833 C C . GLY A 1 105 ? 4.934 8.206 -1.580 1.00 86.38 105 GLY A C 1
ATOM 834 O O . GLY A 1 105 ? 4.144 7.391 -1.103 1.00 86.38 105 GLY A O 1
ATOM 835 N N . PRO A 1 106 ? 5.350 8.111 -2.854 1.00 88.12 106 PRO A N 1
ATOM 836 C CA . PRO A 1 106 ? 4.689 7.230 -3.799 1.00 88.12 106 PRO A CA 1
ATOM 837 C C . PRO A 1 106 ? 4.875 5.742 -3.482 1.00 88.12 106 PRO A C 1
ATOM 839 O O . PRO A 1 106 ? 5.984 5.316 -3.154 1.00 88.12 106 PRO A O 1
ATOM 842 N N . PRO A 1 107 ? 3.821 4.919 -3.659 1.00 87.94 107 PRO A N 1
ATOM 843 C CA . PRO A 1 107 ? 3.925 3.478 -3.483 1.00 87.94 107 PRO A CA 1
ATOM 844 C C . PRO A 1 107 ? 4.854 2.865 -4.533 1.00 87.94 107 PRO A C 1
ATOM 846 O O . PRO A 1 107 ? 5.034 3.399 -5.635 1.00 87.94 107 PRO A O 1
ATOM 849 N N . ALA A 1 108 ? 5.378 1.683 -4.227 1.00 91.88 108 ALA A N 1
ATOM 850 C CA . ALA A 1 108 ? 6.246 0.963 -5.140 1.00 91.88 108 ALA A CA 1
ATOM 851 C C . ALA A 1 108 ? 5.536 0.584 -6.454 1.00 91.88 108 ALA A C 1
ATOM 853 O O . ALA A 1 108 ? 4.316 0.383 -6.535 1.00 91.88 108 ALA A O 1
ATOM 854 N N . ARG A 1 109 ? 6.339 0.448 -7.509 1.00 90.81 109 ARG A N 1
ATOM 855 C CA . ARG A 1 109 ? 5.952 -0.111 -8.809 1.00 90.81 109 ARG A CA 1
ATOM 856 C C . ARG A 1 109 ? 6.432 -1.554 -8.918 1.00 90.81 109 ARG A C 1
ATOM 858 O O . ARG A 1 109 ? 7.216 -2.024 -8.101 1.00 90.81 109 ARG A O 1
ATOM 865 N N . ARG A 1 110 ? 5.991 -2.269 -9.953 1.00 91.25 110 ARG A N 1
ATOM 866 C CA . ARG A 1 110 ? 6.540 -3.598 -10.253 1.00 91.25 110 ARG A CA 1
ATOM 867 C C . ARG A 1 110 ? 7.907 -3.458 -10.906 1.00 91.25 110 ARG A C 1
ATOM 869 O O . ARG A 1 110 ? 8.043 -2.733 -11.892 1.00 91.25 110 ARG A O 1
ATOM 876 N N . CYS A 1 111 ? 8.892 -4.191 -10.398 1.00 90.62 111 CYS A N 1
ATOM 877 C CA . CYS A 1 111 ? 10.113 -4.430 -11.150 1.00 90.62 111 CYS A CA 1
ATOM 878 C C . CYS A 1 111 ? 9.794 -5.305 -12.369 1.00 90.62 111 CYS A C 1
ATOM 880 O O . CYS A 1 111 ? 9.064 -6.289 -12.264 1.00 90.62 111 CYS A O 1
ATOM 882 N N . ASN A 1 112 ? 10.355 -4.975 -13.534 1.00 89.88 112 ASN A N 1
ATOM 883 C CA . ASN A 1 112 ? 10.133 -5.763 -14.753 1.00 89.88 112 ASN A CA 1
ATOM 884 C C . ASN A 1 112 ? 10.880 -7.110 -14.767 1.00 89.88 112 ASN A C 1
ATOM 886 O O . ASN A 1 112 ? 10.671 -7.924 -15.662 1.00 89.88 112 ASN A O 1
ATOM 890 N N . PHE A 1 113 ? 11.755 -7.356 -13.791 1.00 88.50 113 PHE A N 1
ATOM 891 C CA . PHE A 1 113 ? 12.696 -8.479 -13.812 1.00 88.50 113 PHE A CA 1
ATOM 892 C C . PHE A 1 113 ? 12.635 -9.387 -12.581 1.00 88.50 11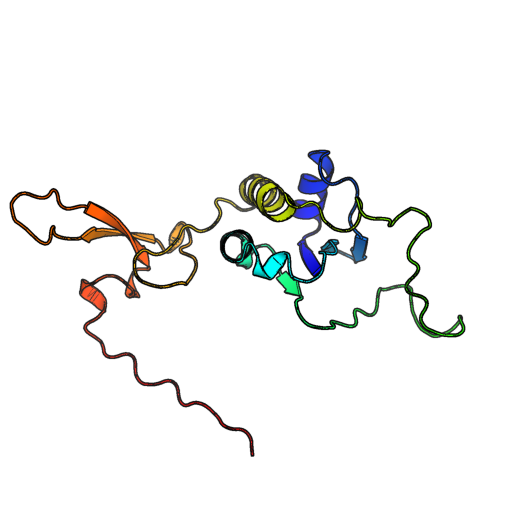3 PHE A C 1
ATOM 894 O O . PHE A 1 113 ? 13.238 -10.461 -12.607 1.00 88.50 113 PHE A O 1
ATOM 901 N N . CYS A 1 114 ? 11.969 -8.971 -11.505 1.00 89.06 114 CYS A N 1
ATOM 902 C CA . CYS A 1 114 ? 11.836 -9.743 -10.273 1.00 89.06 114 CYS A CA 1
ATOM 903 C C . CYS A 1 114 ? 10.484 -9.430 -9.602 1.00 89.06 114 CYS A C 1
ATOM 905 O O . CYS A 1 114 ? 9.864 -8.419 -9.934 1.00 89.06 114 CYS A O 1
ATOM 907 N N . PRO A 1 115 ? 10.013 -10.271 -8.665 1.00 87.12 115 PRO A N 1
ATOM 908 C CA . PRO A 1 115 ? 8.742 -10.036 -7.984 1.00 87.12 115 PRO A CA 1
ATOM 909 C C . PRO A 1 115 ? 8.821 -8.964 -6.885 1.00 87.12 115 PRO A C 1
ATOM 911 O O . PRO A 1 115 ? 7.789 -8.590 -6.344 1.00 87.12 115 PRO A O 1
ATOM 914 N N . ALA A 1 116 ? 10.016 -8.478 -6.525 1.00 90.06 116 ALA A N 1
ATOM 915 C CA . ALA A 1 116 ? 10.160 -7.518 -5.436 1.00 90.06 116 ALA A CA 1
ATOM 916 C C . ALA A 1 116 ? 9.574 -6.136 -5.811 1.00 90.06 116 ALA A C 1
ATOM 918 O O . ALA A 1 116 ? 9.698 -5.714 -6.970 1.00 90.06 116 ALA A O 1
ATOM 919 N N . PRO A 1 117 ? 8.984 -5.406 -4.846 1.00 92.50 117 PRO A N 1
ATOM 920 C CA . PRO A 1 117 ? 8.540 -4.031 -5.052 1.00 92.50 117 PRO A CA 1
ATOM 921 C C . PRO A 1 117 ? 9.702 -3.122 -5.460 1.00 92.50 117 PRO A C 1
ATOM 923 O O . PRO A 1 117 ? 10.790 -3.211 -4.895 1.00 92.50 117 PRO A O 1
ATOM 926 N N . LEU A 1 118 ? 9.467 -2.255 -6.443 1.00 92.56 118 LEU A N 1
ATOM 927 C CA . LEU A 1 118 ? 10.419 -1.262 -6.926 1.00 92.56 118 LEU A CA 1
ATOM 928 C C . LEU A 1 118 ? 10.062 0.115 -6.380 1.00 92.56 118 LEU A C 1
ATOM 930 O O . LEU A 1 118 ? 9.091 0.730 -6.836 1.00 92.56 118 LEU A O 1
ATOM 934 N N . TRP A 1 119 ? 10.845 0.592 -5.421 1.00 91.56 119 TRP A N 1
ATOM 935 C CA . TRP A 1 119 ? 10.604 1.889 -4.806 1.00 91.56 119 TRP A CA 1
ATOM 936 C C . TRP A 1 119 ? 11.105 3.044 -5.684 1.00 91.56 119 TRP A C 1
ATOM 938 O O . TRP A 1 119 ? 12.033 2.852 -6.476 1.00 91.56 119 TRP A O 1
ATOM 948 N N . PRO A 1 120 ? 10.480 4.233 -5.599 1.00 87.75 120 PRO A N 1
ATOM 949 C CA . PRO A 1 120 ? 10.829 5.386 -6.427 1.00 87.75 120 PRO A CA 1
ATOM 950 C C . PRO A 1 120 ? 12.319 5.749 -6.416 1.00 87.75 120 PRO A C 1
ATOM 952 O O . PRO A 1 120 ? 12.856 6.121 -7.449 1.00 87.75 120 PRO A O 1
ATOM 955 N N . GLU A 1 121 ? 13.008 5.605 -5.297 1.00 88.06 121 GLU A N 1
ATOM 956 C CA . GLU A 1 121 ? 14.436 5.900 -5.159 1.00 88.06 121 GLU A CA 1
ATOM 957 C C . GLU A 1 121 ? 15.358 4.738 -5.571 1.00 88.06 121 GLU A C 1
ATOM 959 O O . GLU A 1 121 ? 16.557 4.929 -5.749 1.00 88.06 121 GLU A O 1
ATOM 964 N N . GLU A 1 122 ? 14.811 3.535 -5.753 1.00 85.62 122 GLU A N 1
ATOM 965 C CA . GLU A 1 122 ? 15.556 2.334 -6.158 1.00 85.62 122 GLU A CA 1
ATOM 966 C C . GLU A 1 122 ? 15.486 2.079 -7.674 1.00 85.62 122 GLU A C 1
ATOM 968 O O . GLU A 1 122 ? 16.119 1.144 -8.184 1.00 85.62 122 GLU A O 1
ATOM 973 N N . HIS A 1 123 ? 14.669 2.855 -8.398 1.00 86.25 123 HIS A N 1
ATOM 974 C CA . HIS A 1 123 ? 14.396 2.598 -9.803 1.00 86.25 123 HIS A CA 1
ATOM 975 C C . HIS A 1 123 ? 15.466 3.155 -10.731 1.00 86.25 123 HIS A C 1
ATOM 977 O O . HIS A 1 123 ? 15.895 4.299 -10.636 1.00 86.25 123 HIS A O 1
ATOM 983 N N . VAL A 1 124 ? 15.815 2.338 -11.718 1.00 86.50 124 VAL A N 1
ATOM 984 C CA . VAL A 1 124 ? 16.500 2.772 -12.928 1.00 86.50 124 VAL A CA 1
ATOM 985 C C . VAL A 1 124 ? 15.657 2.426 -14.138 1.00 86.50 124 VAL A C 1
ATOM 987 O O . VAL A 1 124 ? 15.012 1.373 -14.196 1.00 86.50 124 VAL A O 1
ATOM 990 N N . THR A 1 125 ? 15.669 3.320 -15.119 1.00 85.94 125 THR A N 1
ATOM 991 C CA . THR A 1 125 ? 15.083 3.057 -16.430 1.00 85.94 125 THR A CA 1
ATOM 992 C C . THR A 1 125 ? 16.131 2.379 -17.297 1.00 85.94 125 THR A C 1
ATOM 994 O O . THR A 1 125 ? 17.249 2.870 -17.452 1.00 85.94 125 THR A O 1
ATOM 997 N N . THR A 1 126 ? 15.785 1.223 -17.851 1.00 82.38 126 THR A N 1
ATOM 998 C CA . THR A 1 126 ? 16.627 0.506 -18.803 1.00 82.38 126 THR A CA 1
ATOM 999 C C . THR A 1 126 ? 15.867 0.275 -20.096 1.00 82.38 126 THR A C 1
ATOM 1001 O O . THR A 1 126 ? 14.649 0.104 -20.098 1.00 82.38 126 THR A O 1
ATOM 1004 N N . ILE A 1 127 ? 16.597 0.278 -21.203 1.00 81.19 127 ILE A N 1
ATOM 1005 C CA . ILE A 1 127 ? 16.045 -0.029 -22.514 1.00 81.19 127 ILE A CA 1
ATOM 1006 C C . ILE A 1 127 ? 16.184 -1.532 -22.710 1.00 81.19 127 ILE A C 1
ATOM 1008 O O . ILE A 1 127 ? 17.296 -2.060 -22.745 1.00 81.19 127 ILE A O 1
ATOM 1012 N N . VAL A 1 128 ? 15.054 -2.222 -22.830 1.00 77.25 128 VAL A N 1
ATOM 1013 C CA . VAL A 1 128 ? 15.018 -3.612 -23.278 1.00 77.25 128 VAL A CA 1
ATOM 1014 C C . VAL A 1 128 ? 15.045 -3.590 -24.803 1.00 77.25 128 VAL A C 1
ATOM 1016 O O . VAL A 1 128 ? 14.107 -3.056 -25.410 1.00 77.25 128 VAL A O 1
ATOM 1019 N N . PRO A 1 129 ? 16.108 -4.129 -25.431 1.00 74.31 129 PRO A N 1
ATOM 1020 C CA . PRO A 1 129 ? 16.170 -4.235 -26.878 1.00 74.31 129 PRO A CA 1
ATOM 1021 C C . PRO A 1 129 ? 15.001 -5.069 -27.384 1.00 74.31 129 PRO A C 1
ATOM 1023 O O . PRO A 1 129 ? 14.622 -6.073 -26.775 1.00 74.31 129 PRO A O 1
ATOM 1026 N N . ALA A 1 130 ? 14.439 -4.654 -28.509 1.00 76.69 130 ALA A N 1
ATOM 1027 C CA . ALA A 1 130 ? 13.441 -5.448 -29.186 1.00 76.69 130 ALA A CA 1
ATOM 1028 C C . ALA A 1 130 ? 14.029 -6.797 -29.651 1.00 76.69 130 ALA A C 1
ATOM 1030 O O . ALA A 1 130 ? 15.169 -6.836 -30.116 1.00 76.69 130 ALA A O 1
ATOM 1031 N N . PRO A 1 131 ? 13.264 -7.902 -29.570 1.00 72.25 131 PRO A N 1
ATOM 1032 C CA . PRO A 1 131 ? 13.727 -9.209 -30.040 1.00 72.25 131 PRO A CA 1
ATOM 1033 C C . PRO A 1 131 ? 13.900 -9.266 -31.566 1.00 72.25 131 PRO A C 1
ATOM 1035 O O . PRO A 1 131 ? 14.619 -10.128 -32.062 1.00 72.25 131 PRO A O 1
ATOM 1038 N N . TYR A 1 132 ? 13.272 -8.342 -32.302 1.00 71.00 132 TYR A N 1
ATOM 1039 C CA . TYR A 1 132 ? 13.356 -8.235 -33.756 1.00 71.00 132 TYR A CA 1
ATOM 1040 C C . TYR A 1 132 ? 13.574 -6.778 -34.191 1.00 71.00 132 TYR A C 1
ATOM 1042 O O . TYR A 1 132 ? 13.050 -5.876 -33.534 1.00 71.00 132 TYR A O 1
ATOM 1050 N N . PRO A 1 133 ? 14.266 -6.525 -35.322 1.00 68.38 133 PRO A N 1
ATOM 1051 C CA . PRO A 1 133 ? 14.562 -5.169 -35.806 1.00 68.38 133 PRO A CA 1
ATOM 1052 C C . PRO A 1 133 ? 13.324 -4.323 -36.133 1.00 68.38 133 PRO A C 1
ATOM 1054 O O . PRO A 1 133 ? 13.399 -3.100 -36.150 1.00 68.38 133 PRO A O 1
ATOM 1057 N N . SER A 1 134 ? 12.185 -4.966 -36.404 1.00 74.19 134 SER A N 1
ATOM 1058 C CA . SER A 1 134 ? 10.907 -4.317 -36.717 1.00 74.19 134 SER A CA 1
ATOM 1059 C C . SER A 1 134 ? 10.130 -3.847 -35.482 1.00 74.19 134 SER A C 1
ATOM 1061 O O . SER A 1 134 ? 9.085 -3.216 -35.623 1.00 74.19 134 SER A O 1
ATOM 1063 N N . HIS A 1 135 ? 10.596 -4.165 -34.274 1.00 73.56 135 HIS A N 1
ATOM 1064 C CA . HIS A 1 135 ? 9.929 -3.805 -33.027 1.00 73.56 135 HIS A CA 1
ATOM 1065 C C . HIS A 1 135 ? 10.666 -2.643 -32.355 1.00 73.56 135 HIS A C 1
ATOM 1067 O O . HIS A 1 135 ? 11.894 -2.582 -32.346 1.00 73.56 135 HIS A O 1
ATOM 1073 N N . ALA A 1 136 ? 9.910 -1.727 -31.752 1.00 74.38 136 ALA A N 1
ATOM 1074 C CA . ALA A 1 136 ? 10.496 -0.656 -30.961 1.00 74.38 136 ALA A CA 1
ATOM 1075 C C . ALA A 1 136 ? 11.074 -1.216 -29.654 1.00 74.38 136 ALA A C 1
ATOM 1077 O O . ALA A 1 136 ? 10.429 -2.006 -28.955 1.00 74.38 136 ALA A O 1
ATOM 1078 N N . SER A 1 137 ? 12.287 -0.783 -29.312 1.00 78.69 137 SER A N 1
ATOM 1079 C CA . SER A 1 137 ? 12.854 -0.984 -27.980 1.00 78.69 137 SER A CA 1
ATOM 1080 C C . SER A 1 137 ? 11.921 -0.395 -26.922 1.00 78.69 137 SER A C 1
ATOM 1082 O O . SER A 1 137 ? 11.272 0.626 -27.155 1.00 78.69 137 SER A O 1
ATOM 1084 N N . ARG A 1 138 ? 11.858 -1.024 -25.746 1.00 83.25 138 ARG A N 1
ATOM 1085 C CA . ARG A 1 138 ? 10.962 -0.595 -24.669 1.00 83.25 138 ARG A CA 1
ATOM 1086 C C . ARG A 1 138 ? 11.752 -0.097 -23.472 1.00 83.25 138 ARG A C 1
ATOM 1088 O O . ARG A 1 138 ? 12.613 -0.806 -22.958 1.00 83.25 138 ARG A O 1
ATOM 1095 N N . GLU A 1 139 ? 11.399 1.084 -22.982 1.00 85.56 139 GLU A N 1
ATOM 1096 C CA . GLU A 1 139 ? 11.851 1.554 -21.676 1.00 85.56 139 GLU A CA 1
ATOM 1097 C C . GLU A 1 139 ? 11.087 0.839 -20.560 1.00 85.56 139 GLU A C 1
ATOM 1099 O O . GLU A 1 139 ? 9.854 0.764 -20.559 1.00 85.56 139 GLU A O 1
ATOM 1104 N N . VAL A 1 140 ? 11.831 0.281 -19.608 1.00 86.62 140 VAL A N 1
ATOM 1105 C CA . VAL A 1 140 ? 11.277 -0.425 -18.454 1.00 86.62 140 VAL A CA 1
ATOM 1106 C C . VAL A 1 140 ? 11.961 0.031 -17.169 1.00 86.62 140 VAL A C 1
ATOM 1108 O O . VAL A 1 140 ? 13.169 0.259 -17.141 1.00 86.62 140 VAL A O 1
ATOM 1111 N N . SER A 1 141 ? 11.195 0.125 -16.082 1.00 88.94 141 SER A N 1
ATOM 1112 C CA . SER A 1 141 ? 11.731 0.401 -14.745 1.00 88.94 141 SER A CA 1
ATOM 1113 C C . SER A 1 141 ? 12.138 -0.897 -14.043 1.00 88.94 141 SER A C 1
ATOM 1115 O O . SER A 1 141 ? 11.405 -1.894 -14.070 1.00 88.94 141 SER A O 1
ATOM 1117 N N . ALA A 1 142 ? 13.297 -0.891 -13.396 1.00 90.69 142 ALA A N 1
ATOM 1118 C CA . ALA A 1 142 ? 13.835 -2.035 -12.671 1.00 90.69 142 ALA A CA 1
ATOM 1119 C C . ALA A 1 142 ? 14.699 -1.599 -11.486 1.00 90.69 142 ALA A C 1
ATOM 1121 O O . ALA A 1 142 ? 15.173 -0.467 -11.456 1.00 90.69 142 ALA A O 1
ATOM 1122 N N . HIS A 1 143 ? 14.959 -2.515 -10.548 1.00 91.94 143 HIS A N 1
ATOM 1123 C CA . HIS A 1 143 ? 16.051 -2.330 -9.588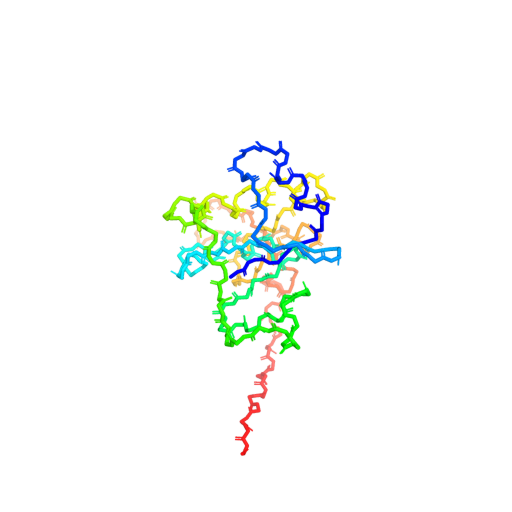 1.00 91.94 143 HIS A CA 1
ATOM 1124 C C . HIS A 1 143 ? 17.389 -2.307 -10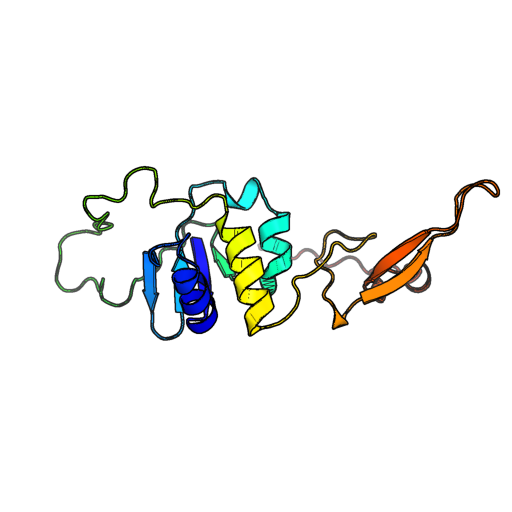.326 1.00 91.94 143 HIS A C 1
ATOM 1126 O O . HIS A 1 143 ? 17.571 -3.055 -11.292 1.00 91.94 143 HIS A O 1
ATOM 1132 N N . ILE A 1 144 ? 18.346 -1.533 -9.813 1.00 86.31 144 ILE A N 1
ATOM 1133 C CA . ILE A 1 144 ? 19.717 -1.437 -10.346 1.00 86.31 144 ILE A CA 1
ATOM 1134 C C . ILE A 1 144 ? 20.328 -2.828 -10.562 1.00 86.31 144 ILE A C 1
ATOM 1136 O O . ILE A 1 144 ? 20.783 -3.151 -11.666 1.00 86.31 144 ILE A O 1
ATOM 1140 N N . ASP A 1 145 ? 20.250 -3.689 -9.548 1.00 86.19 145 ASP A N 1
ATOM 1141 C CA . ASP A 1 145 ? 20.823 -5.042 -9.571 1.00 86.19 145 ASP A CA 1
ATOM 1142 C C . ASP A 1 145 ? 20.090 -6.005 -10.512 1.00 86.19 145 ASP A C 1
ATOM 1144 O O . ASP A 1 145 ? 20.634 -7.027 -10.926 1.00 86.19 145 ASP A O 1
ATOM 1148 N N . CYS A 1 146 ? 18.840 -5.697 -10.861 1.00 86.62 146 CYS A N 1
ATOM 1149 C CA . CYS A 1 146 ? 18.030 -6.545 -11.726 1.00 86.62 146 CYS A CA 1
ATOM 1150 C C . CYS A 1 146 ? 18.257 -6.274 -13.215 1.00 86.62 146 CYS A C 1
ATOM 1152 O O . CYS A 1 146 ? 17.835 -7.088 -14.044 1.00 86.62 146 CYS A O 1
ATOM 1154 N N . THR A 1 147 ? 18.886 -5.147 -13.562 1.00 83.12 147 THR A N 1
ATOM 1155 C CA . THR A 1 147 ? 19.116 -4.773 -14.958 1.00 83.12 147 THR A CA 1
ATOM 1156 C C . THR A 1 147 ? 20.017 -5.789 -15.675 1.00 83.12 147 THR A C 1
ATOM 1158 O O . THR A 1 147 ? 20.911 -6.381 -15.060 1.00 83.12 147 THR A O 1
ATOM 1161 N N . PRO A 1 148 ? 19.839 -5.993 -16.994 1.00 69.50 148 PRO A N 1
ATOM 1162 C CA . PRO A 1 148 ? 20.630 -6.955 -17.767 1.00 69.50 148 PRO A CA 1
ATOM 1163 C C . PRO A 1 148 ? 22.148 -6.751 -17.660 1.00 69.50 148 PRO A C 1
ATOM 1165 O O . PRO A 1 148 ? 22.893 -7.725 -17.703 1.00 69.50 148 PRO A O 1
ATOM 1168 N N . ARG A 1 149 ? 22.603 -5.505 -17.458 1.00 62.62 149 ARG A N 1
ATOM 1169 C CA . ARG A 1 149 ? 24.024 -5.165 -17.268 1.00 62.62 149 ARG A CA 1
ATOM 1170 C C . ARG A 1 149 ? 24.631 -5.745 -15.981 1.00 62.62 149 ARG A C 1
ATOM 1172 O O . ARG A 1 149 ? 25.832 -5.973 -15.956 1.00 62.62 149 ARG A O 1
ATOM 1179 N N . ASN A 1 150 ? 23.815 -6.023 -14.961 1.00 58.06 150 ASN A N 1
ATOM 1180 C CA . ASN A 1 150 ? 24.256 -6.507 -13.646 1.00 58.06 150 ASN A CA 1
ATOM 1181 C C . ASN A 1 150 ? 23.917 -7.990 -13.385 1.00 58.06 150 ASN A C 1
ATOM 1183 O O . ASN A 1 150 ? 24.431 -8.585 -12.437 1.00 58.06 150 ASN A O 1
ATOM 1187 N N . ARG A 1 151 ? 23.113 -8.627 -14.253 1.00 53.41 151 ARG A N 1
ATOM 1188 C CA . ARG A 1 151 ? 22.736 -10.055 -14.159 1.00 53.41 151 ARG A CA 1
ATOM 1189 C C . ARG A 1 151 ? 23.882 -11.044 -14.426 1.00 53.41 151 ARG A C 1
ATOM 1191 O O . ARG A 1 151 ? 23.707 -12.236 -14.194 1.00 53.41 151 ARG A O 1
ATOM 1198 N N . SER A 1 152 ? 25.045 -10.583 -14.884 1.00 48.00 152 SER A N 1
ATOM 1199 C CA . SER A 1 152 ? 26.223 -11.419 -15.160 1.00 48.00 152 SER A CA 1
ATOM 1200 C C . SER A 1 152 ? 27.042 -11.798 -13.918 1.00 48.00 152 SER A C 1
ATOM 1202 O O . SER A 1 152 ? 28.022 -12.530 -14.047 1.00 48.00 152 SER A O 1
ATOM 1204 N N . ARG A 1 153 ? 26.648 -11.385 -12.703 1.00 43.53 153 ARG A N 1
ATOM 1205 C CA . ARG A 1 153 ? 27.194 -11.974 -11.470 1.00 43.53 153 ARG A CA 1
ATOM 1206 C C . ARG A 1 153 ? 26.289 -13.113 -10.992 1.00 43.53 153 ARG A C 1
ATOM 1208 O O . ARG A 1 153 ? 25.174 -12.833 -10.549 1.00 43.53 153 ARG A O 1
ATOM 1215 N N . PRO A 1 154 ? 26.728 -14.386 -11.054 1.00 40.31 154 PRO A N 1
ATOM 1216 C CA . PRO A 1 154 ? 25.952 -15.486 -10.504 1.00 40.31 154 PRO A CA 1
ATOM 1217 C C . PRO A 1 154 ? 25.684 -15.219 -9.023 1.00 40.31 154 PRO A C 1
ATOM 1219 O O . PRO A 1 154 ? 26.599 -15.047 -8.215 1.00 40.31 154 PRO A O 1
ATOM 1222 N N . ARG A 1 155 ? 24.399 -15.150 -8.674 1.00 46.53 155 ARG A N 1
ATOM 1223 C CA . ARG A 1 155 ? 23.941 -15.047 -7.292 1.00 46.53 155 ARG A CA 1
ATOM 1224 C C . ARG A 1 155 ? 24.331 -16.359 -6.612 1.00 46.53 155 ARG A C 1
ATOM 1226 O O . ARG A 1 155 ? 23.770 -17.401 -6.944 1.00 46.53 155 ARG A O 1
ATOM 1233 N N . ALA A 1 156 ? 25.319 -16.321 -5.718 1.00 46.53 156 ALA A N 1
ATOM 1234 C CA . ALA A 1 156 ? 25.696 -17.489 -4.928 1.00 46.53 156 ALA A CA 1
ATOM 1235 C C . ALA A 1 156 ? 24.436 -18.073 -4.257 1.00 46.53 156 ALA A C 1
ATOM 1237 O O . ALA A 1 156 ? 23.615 -17.301 -3.742 1.00 46.53 156 ALA A O 1
ATOM 1238 N N . PRO A 1 157 ? 24.234 -19.401 -4.279 1.00 42.94 157 PRO A N 1
ATOM 1239 C CA . PRO A 1 157 ? 23.064 -20.002 -3.662 1.00 42.94 157 PRO A CA 1
ATOM 1240 C C . PRO A 1 157 ? 23.066 -19.677 -2.165 1.00 42.94 157 PRO A C 1
ATOM 1242 O O . PRO A 1 157 ? 24.011 -19.997 -1.442 1.00 42.94 157 PRO A O 1
ATOM 1245 N N . ARG A 1 158 ? 21.998 -19.017 -1.697 1.00 42.78 158 ARG A N 1
ATOM 1246 C CA . ARG A 1 158 ? 21.722 -18.872 -0.264 1.00 42.78 158 ARG A CA 1
ATOM 1247 C C . ARG A 1 158 ? 21.628 -20.281 0.3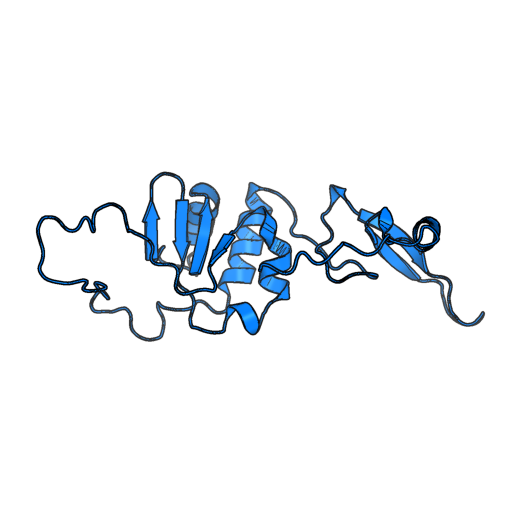17 1.00 42.78 158 ARG A C 1
ATOM 1249 O O . ARG A 1 158 ? 20.724 -21.027 -0.048 1.00 42.78 158 ARG A O 1
ATOM 1256 N N . ARG A 1 159 ? 22.559 -20.629 1.210 1.00 41.50 159 ARG A N 1
ATOM 1257 C CA . ARG A 1 159 ? 22.473 -21.831 2.044 1.00 41.50 159 ARG A CA 1
ATOM 1258 C C . ARG A 1 159 ? 21.119 -21.829 2.752 1.00 41.50 159 ARG A C 1
ATOM 1260 O O . ARG A 1 159 ? 20.850 -20.962 3.579 1.00 41.50 159 ARG A O 1
ATOM 1267 N N . THR A 1 160 ? 20.272 -22.787 2.411 1.00 41.31 160 THR A N 1
ATOM 1268 C CA . THR A 1 160 ? 19.126 -23.173 3.226 1.00 41.31 160 THR A CA 1
ATOM 1269 C C . THR A 1 160 ? 19.669 -23.793 4.508 1.00 41.31 160 THR A C 1
ATOM 1271 O O . THR A 1 160 ? 20.227 -24.887 4.476 1.00 41.31 160 THR A O 1
ATOM 1274 N N . HIS A 1 161 ? 19.544 -23.084 5.628 1.00 36.19 161 HIS A N 1
ATOM 1275 C CA . HIS A 1 161 ? 19.643 -23.707 6.942 1.00 36.19 161 HIS A CA 1
ATOM 1276 C C . HIS A 1 161 ? 18.406 -24.595 7.123 1.00 36.19 161 HIS A C 1
ATOM 1278 O O . HIS A 1 161 ? 17.298 -24.092 7.291 1.00 36.19 161 HIS A O 1
ATOM 1284 N N . GLN A 1 162 ? 18.598 -25.912 7.037 1.00 33.12 162 GLN A N 1
ATOM 1285 C CA . GLN A 1 162 ? 17.706 -26.877 7.676 1.00 33.12 162 GLN A CA 1
ATOM 1286 C C . GLN A 1 162 ? 17.926 -26.787 9.194 1.00 33.12 162 GLN A C 1
ATOM 1288 O O . GLN A 1 162 ? 19.086 -26.758 9.618 1.00 33.12 162 GLN A O 1
ATOM 1293 N N . PRO A 1 163 ? 16.869 -26.724 10.017 1.00 46.94 163 PRO A N 1
ATOM 1294 C CA . PRO A 1 163 ? 17.001 -27.013 11.434 1.00 46.94 163 PRO A CA 1
ATOM 1295 C C . PRO A 1 163 ? 17.093 -28.534 11.634 1.00 46.94 163 PRO A C 1
ATOM 1297 O O . PRO A 1 163 ? 16.376 -29.289 10.972 1.00 46.94 163 PRO A O 1
ATOM 1300 N N . ASN A 1 164 ? 18.002 -28.944 12.521 1.00 43.41 164 ASN A N 1
ATOM 1301 C CA . ASN A 1 164 ? 17.970 -30.250 13.187 1.00 43.41 164 ASN A CA 1
ATOM 1302 C C . ASN A 1 164 ? 16.865 -30.269 14.243 1.00 43.41 164 ASN A C 1
ATOM 1304 O O . ASN A 1 164 ? 16.621 -29.191 14.835 1.00 43.41 164 ASN A O 1
#

Sequence (164 aa):
MVQVEDDIAEHLLALGDVTSAHIAAPGTRYFLLTRGTARQRPWAWERISRYVTLHTADCTLTVPGTERIAAPTPYWVVPERWNGSYLCDKWLPDELSVSTLALRGPPARRCNFCPAPLWPEEHVTTIVPAPYPSHASREVSAHIDCTPRNRSRPRAPRRTHQPN